Protein AF-A0A653BQ79-F1 (afdb_monomer_lite)

Radius of gyration: 16.91 Å; chains: 1; bounding box: 39×40×38 Å

Secondary structure (DSSP, 8-state):
---PPPHHHHHHHHHHHHHHHHTS-GGGGSSHHHHHHHHHHHHH-HHHHHHHHHHHHHT----TT--HHHHHHHHHHHHHHH-

pLDDT: mean 88.0, std 8.33, range [37.72, 97.75]

Foldseek 3Di:
DDPDDDPVVVVVVVVVVVVLVVPDDPVCVPDPLSVVLSSLCVVQNLVRQLVVLVVVLVPQDADPPHDPVVSVVSNVSSVVSND

Sequence (83 aa):
MNNWLNEETACVLTSILRAILENLCSSDLRDDDTITSALNKLRFGDAHCAELLHGQLHNRTQQAKEDLTTFAYEVQSLAKGAF

Organism: Callosobruchus maculatus (NCBI:txid64391)

Structure (mmCIF, N/CA/C/O backbone):
data_AF-A0A653BQ79-F1
#
_entry.id   AF-A0A653BQ79-F1
#
loop_
_atom_site.group_PDB
_atom_site.id
_atom_site.type_symbol
_atom_site.label_atom_id
_atom_site.label_alt_id
_atom_site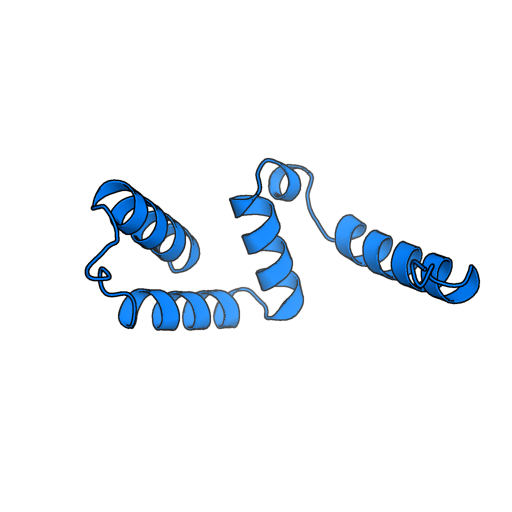.label_comp_id
_atom_site.label_asym_id
_atom_site.label_entity_id
_atom_site.label_seq_id
_atom_site.pdbx_PDB_ins_code
_atom_site.Cartn_x
_atom_site.Cartn_y
_atom_site.Cartn_z
_atom_site.occupancy
_atom_site.B_iso_or_equiv
_atom_site.auth_seq_id
_atom_site.auth_comp_id
_atom_site.auth_asym_id
_atom_site.auth_atom_id
_atom_site.pdbx_PDB_model_num
ATOM 1 N N . MET A 1 1 ? 14.416 26.371 7.959 1.00 37.72 1 MET A N 1
ATOM 2 C CA . MET A 1 1 ? 15.268 26.378 6.753 1.00 37.72 1 MET A CA 1
ATOM 3 C C . MET A 1 1 ? 15.093 25.012 6.121 1.00 37.72 1 MET A C 1
ATOM 5 O O . MET A 1 1 ? 15.409 24.026 6.773 1.00 37.72 1 MET A O 1
ATOM 9 N N . ASN A 1 2 ? 14.422 24.935 4.972 1.00 60.84 2 ASN A N 1
ATOM 10 C CA . ASN A 1 2 ? 14.005 23.653 4.402 1.00 60.84 2 ASN A CA 1
ATOM 11 C C . ASN A 1 2 ? 15.218 23.028 3.710 1.00 60.84 2 ASN A C 1
ATOM 13 O O . ASN A 1 2 ? 15.793 23.658 2.827 1.00 60.84 2 ASN A O 1
ATOM 17 N N . ASN A 1 3 ? 15.615 21.824 4.125 1.00 70.12 3 ASN A N 1
ATOM 18 C CA . ASN A 1 3 ? 16.656 21.049 3.452 1.00 70.12 3 ASN A CA 1
ATOM 19 C C . ASN A 1 3 ? 16.142 20.656 2.066 1.00 70.12 3 ASN A C 1
ATOM 21 O O . ASN A 1 3 ? 15.440 19.659 1.915 1.00 70.12 3 ASN A O 1
ATOM 25 N N . TRP A 1 4 ? 16.422 21.481 1.064 1.00 76.56 4 TRP A N 1
ATOM 26 C CA . TRP A 1 4 ? 16.153 21.129 -0.321 1.00 76.56 4 TRP A CA 1
ATOM 27 C C . TRP A 1 4 ? 17.143 20.053 -0.754 1.00 76.56 4 TRP A C 1
ATOM 29 O O . TRP A 1 4 ? 18.328 20.108 -0.419 1.00 76.56 4 TRP A O 1
ATOM 39 N N . LEU A 1 5 ? 16.642 19.062 -1.485 1.00 79.75 5 LEU A N 1
ATOM 40 C CA . LEU A 1 5 ? 17.489 18.093 -2.164 1.00 79.75 5 LEU A CA 1
ATOM 41 C C . LEU A 1 5 ? 18.364 18.818 -3.189 1.00 79.75 5 LEU A C 1
ATOM 43 O O . LEU A 1 5 ? 17.885 19.697 -3.905 1.00 79.75 5 LEU A O 1
ATOM 47 N N . ASN A 1 6 ? 19.645 18.449 -3.254 1.00 89.25 6 ASN A N 1
ATOM 48 C CA . ASN A 1 6 ? 20.520 18.929 -4.318 1.00 89.25 6 ASN A CA 1
ATOM 49 C C . ASN A 1 6 ? 20.069 18.356 -5.677 1.00 89.25 6 ASN A C 1
ATOM 51 O O . ASN A 1 6 ? 19.362 17.347 -5.740 1.00 89.25 6 ASN A O 1
ATOM 55 N N . GLU A 1 7 ? 20.477 19.016 -6.759 1.00 88.81 7 GLU A N 1
ATOM 56 C CA . GLU A 1 7 ? 20.061 18.684 -8.127 1.00 88.81 7 GLU A CA 1
ATOM 57 C C . GLU A 1 7 ? 20.369 17.229 -8.505 1.00 88.81 7 GLU A C 1
ATOM 59 O O . GLU A 1 7 ? 19.528 16.540 -9.078 1.00 88.81 7 GLU A O 1
ATOM 64 N N . GLU A 1 8 ? 21.539 16.729 -8.109 1.00 88.06 8 GLU A N 1
ATOM 65 C CA . GLU A 1 8 ? 21.971 15.360 -8.389 1.00 88.06 8 GLU A CA 1
ATOM 66 C C . GLU A 1 8 ? 21.057 14.327 -7.715 1.00 88.06 8 GLU A C 1
ATOM 68 O O . GLU A 1 8 ? 20.562 13.402 -8.360 1.00 88.06 8 GLU A O 1
ATOM 73 N N . THR A 1 9 ? 20.740 14.527 -6.435 1.00 88.38 9 THR A N 1
ATOM 74 C CA . THR A 1 9 ? 19.854 13.622 -5.696 1.00 88.38 9 THR A CA 1
ATOM 75 C C . THR A 1 9 ? 18.422 13.717 -6.219 1.00 88.38 9 THR A C 1
ATOM 77 O O . THR A 1 9 ? 17.749 12.695 -6.348 1.00 88.38 9 THR A O 1
ATOM 80 N N . ALA A 1 10 ? 17.953 14.914 -6.585 1.00 90.00 10 ALA A N 1
ATOM 81 C CA . ALA A 1 10 ? 16.646 15.090 -7.214 1.00 90.00 10 ALA A CA 1
ATOM 82 C C . ALA A 1 10 ? 16.559 14.361 -8.569 1.00 90.00 10 ALA A C 1
ATOM 84 O O . ALA A 1 10 ? 15.549 13.715 -8.857 1.00 90.00 10 ALA A O 1
ATOM 85 N N . CYS A 1 11 ? 17.623 14.399 -9.376 1.00 89.38 11 CYS A N 1
ATOM 86 C CA . CYS A 1 11 ? 17.696 13.722 -10.671 1.00 89.38 11 CYS A CA 1
ATOM 87 C C . CYS A 1 11 ? 17.684 12.190 -10.528 1.00 89.38 11 CYS A C 1
ATOM 89 O O . CYS A 1 11 ? 16.941 11.495 -11.233 1.00 89.38 11 CYS A O 1
ATOM 91 N N . VAL A 1 12 ? 18.441 11.659 -9.562 1.00 92.44 12 VAL A N 1
ATOM 92 C CA . VAL A 1 12 ? 18.448 10.224 -9.236 1.00 92.44 12 VAL A CA 1
ATOM 93 C C . VAL A 1 12 ? 17.069 9.771 -8.756 1.00 92.44 12 VAL A C 1
ATOM 95 O O . VAL A 1 12 ? 16.531 8.800 -9.288 1.00 92.44 12 VAL A O 1
ATOM 98 N N . LEU A 1 13 ? 16.451 10.496 -7.818 1.00 90.56 13 LEU A N 1
ATOM 99 C CA . LEU A 1 13 ? 15.107 10.175 -7.324 1.00 90.56 13 LEU A CA 1
ATOM 100 C C . LEU A 1 13 ? 14.059 10.223 -8.439 1.00 90.56 13 LEU A C 1
ATOM 102 O O . LEU A 1 13 ? 13.223 9.328 -8.526 1.00 90.56 13 LEU A O 1
ATOM 106 N N . THR A 1 14 ? 14.136 11.218 -9.324 1.00 91.38 14 THR A N 1
ATOM 107 C CA . THR A 1 14 ? 13.242 11.333 -10.486 1.00 91.38 14 THR A CA 1
ATOM 108 C C . THR A 1 14 ? 13.406 10.144 -11.430 1.00 91.38 14 THR A C 1
ATOM 110 O O . THR A 1 14 ? 12.420 9.608 -11.930 1.00 91.38 14 THR A O 1
ATOM 113 N N . SER A 1 15 ? 14.640 9.691 -11.652 1.00 89.75 15 SER A N 1
ATOM 114 C CA . SER A 1 15 ? 14.923 8.541 -12.516 1.00 89.75 15 SER A CA 1
ATOM 115 C C . SER A 1 15 ? 14.424 7.228 -11.914 1.00 89.75 15 SER A C 1
ATOM 117 O O . SER A 1 15 ? 13.834 6.422 -12.629 1.00 89.75 15 SER A O 1
ATOM 119 N N . ILE A 1 16 ? 14.601 7.033 -10.604 1.00 89.50 16 ILE A N 1
ATOM 120 C CA . ILE A 1 16 ? 14.070 5.871 -9.878 1.00 89.50 16 ILE A CA 1
ATOM 121 C C . ILE A 1 16 ? 12.542 5.879 -9.919 1.00 89.50 16 ILE A C 1
ATOM 123 O O . ILE A 1 16 ? 11.933 4.868 -10.256 1.00 89.50 16 ILE A O 1
ATOM 127 N N . LEU A 1 17 ? 11.920 7.025 -9.628 1.00 87.00 17 LEU A N 1
ATOM 128 C CA . LEU A 1 17 ? 10.468 7.164 -9.666 1.00 87.00 17 LEU A CA 1
ATOM 129 C C . LEU A 1 17 ? 9.925 6.859 -11.062 1.00 87.00 17 LEU A C 1
ATOM 131 O O . LEU A 1 17 ? 8.958 6.117 -11.191 1.00 87.00 17 LEU A O 1
ATOM 135 N N . ARG A 1 18 ? 10.577 7.374 -12.108 1.00 88.31 18 ARG A N 1
ATOM 136 C CA . ARG A 1 18 ? 10.211 7.083 -13.493 1.00 88.31 18 ARG A CA 1
ATOM 137 C C . ARG A 1 18 ? 10.311 5.592 -13.808 1.00 88.31 18 ARG A C 1
ATOM 139 O O . ARG A 1 18 ? 9.363 5.049 -14.354 1.00 88.31 18 ARG A O 1
ATOM 146 N N . ALA A 1 19 ? 11.391 4.922 -13.409 1.00 85.38 19 ALA A N 1
ATOM 147 C CA . ALA A 1 19 ? 11.531 3.480 -13.608 1.00 85.38 19 ALA A CA 1
ATOM 148 C C . ALA A 1 19 ? 10.449 2.674 -12.862 1.00 85.38 19 ALA A C 1
ATOM 150 O O . ALA A 1 19 ? 9.971 1.667 -13.374 1.00 85.38 19 ALA A O 1
ATOM 151 N N . I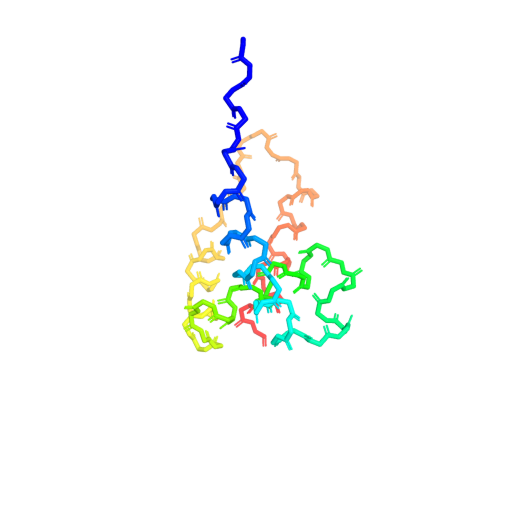LE A 1 20 ? 10.031 3.110 -11.670 1.00 85.75 20 ILE A N 1
ATOM 152 C CA . ILE A 1 20 ? 8.927 2.480 -10.929 1.00 85.75 20 ILE A CA 1
ATOM 153 C C . ILE A 1 20 ? 7.597 2.699 -11.660 1.00 85.75 20 ILE A C 1
ATOM 155 O O . ILE A 1 20 ? 6.864 1.741 -11.879 1.00 85.75 20 ILE A O 1
ATOM 159 N N . LEU A 1 21 ? 7.303 3.935 -12.073 1.00 84.44 21 LEU A N 1
ATOM 160 C CA . LEU A 1 21 ? 6.061 4.284 -12.769 1.00 84.44 21 LEU A CA 1
ATOM 161 C C . LEU A 1 21 ? 5.946 3.619 -14.149 1.00 84.44 21 LEU A C 1
ATOM 163 O O . LEU A 1 21 ? 4.853 3.221 -14.530 1.00 84.44 21 LEU A O 1
ATOM 167 N N . GLU A 1 22 ? 7.052 3.457 -14.880 1.00 87.69 22 GLU A N 1
ATOM 168 C CA . GLU A 1 22 ? 7.091 2.754 -16.175 1.00 87.69 22 GLU A CA 1
ATOM 169 C C . GLU A 1 22 ? 6.728 1.261 -16.051 1.00 87.69 22 GLU A C 1
ATOM 171 O O . GLU A 1 22 ? 6.283 0.658 -17.025 1.00 87.69 22 GLU A O 1
ATOM 176 N N . ASN A 1 23 ? 6.881 0.667 -14.863 1.00 85.50 23 ASN A N 1
ATOM 177 C CA . ASN A 1 23 ? 6.498 -0.720 -14.589 1.00 85.50 23 ASN A CA 1
ATOM 178 C C . ASN A 1 23 ? 5.035 -0.875 -14.125 1.00 85.50 23 ASN A C 1
ATOM 180 O O . ASN A 1 23 ? 4.601 -2.000 -13.879 1.00 85.50 23 ASN A O 1
ATOM 184 N N . LEU 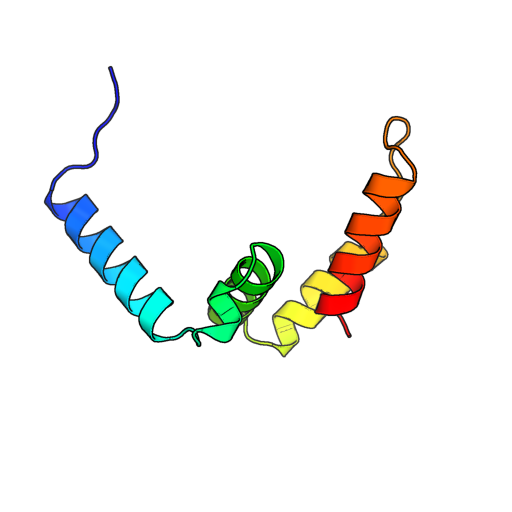A 1 24 ? 4.278 0.221 -13.997 1.00 85.94 24 LEU A N 1
ATOM 185 C CA . LEU A 1 24 ? 2.872 0.217 -13.585 1.00 85.94 24 LEU A CA 1
ATOM 186 C C . LEU A 1 24 ? 1.937 0.413 -14.784 1.00 85.94 24 LEU A C 1
ATOM 188 O O . LEU A 1 24 ? 2.219 1.183 -15.703 1.00 85.94 24 LEU A O 1
ATOM 192 N N . CYS A 1 25 ? 0.783 -0.254 -14.772 1.00 85.31 25 CYS A N 1
ATOM 193 C CA . CYS A 1 25 ? -0.264 -0.022 -15.763 1.00 85.31 25 CYS A CA 1
ATOM 194 C C . CYS A 1 25 ? -1.089 1.221 -15.399 1.00 85.31 25 CYS A C 1
ATOM 196 O O . CYS A 1 25 ? -1.244 1.567 -14.232 1.00 85.31 25 CYS A O 1
ATOM 198 N N . SER A 1 26 ? -1.721 1.872 -16.384 1.00 84.06 26 SER A N 1
ATOM 199 C CA . SER A 1 26 ? -2.600 3.026 -16.109 1.00 84.06 26 SER A CA 1
ATOM 200 C C . SER A 1 26 ? -3.765 2.689 -15.165 1.00 84.06 26 SER A C 1
ATOM 202 O O . SER A 1 26 ? -4.275 3.584 -14.497 1.00 84.06 26 SER A O 1
ATOM 204 N N . SER A 1 27 ? -4.197 1.425 -15.116 1.00 84.50 27 SER A N 1
ATOM 205 C CA . SER A 1 27 ? -5.202 0.931 -14.167 1.00 84.50 27 SER A CA 1
ATOM 206 C C . SER A 1 27 ? -4.710 0.933 -12.722 1.00 84.50 27 SER A C 1
ATOM 208 O O . SER A 1 27 ? -5.521 1.108 -11.818 1.00 84.50 27 SER A O 1
ATOM 210 N N . ASP A 1 28 ? -3.403 0.766 -12.518 1.00 85.19 28 ASP A N 1
ATOM 211 C CA . ASP A 1 28 ? -2.764 0.715 -11.201 1.00 85.19 28 ASP A CA 1
ATOM 212 C C . ASP A 1 28 ? -2.604 2.114 -10.594 1.00 85.19 28 ASP A C 1
ATOM 214 O O . ASP A 1 28 ? -2.295 2.249 -9.417 1.00 85.19 28 ASP A O 1
ATOM 218 N N . LEU A 1 29 ? -2.814 3.162 -11.399 1.00 86.31 29 LEU A N 1
ATOM 219 C CA . LEU A 1 29 ? -2.684 4.568 -11.015 1.00 86.31 29 LEU A CA 1
ATOM 220 C C . LEU A 1 29 ? -4.039 5.264 -10.812 1.00 86.31 29 LEU A C 1
ATOM 222 O O . LEU A 1 29 ? -4.114 6.492 -10.843 1.00 86.31 29 LEU A O 1
ATOM 226 N N . ARG A 1 30 ? -5.130 4.500 -10.680 1.00 89.44 30 ARG A N 1
ATOM 227 C CA . ARG A 1 30 ? -6.492 5.050 -10.711 1.00 89.44 30 ARG A CA 1
ATOM 228 C C . ARG A 1 30 ? -6.916 5.683 -9.388 1.00 89.44 30 ARG A C 1
ATOM 230 O O . ARG A 1 30 ? -7.628 6.684 -9.399 1.00 89.44 30 ARG A O 1
ATOM 237 N N . ASP A 1 31 ? -6.528 5.075 -8.275 1.00 88.31 31 ASP A N 1
ATOM 238 C CA . ASP A 1 31 ? -6.884 5.490 -6.921 1.00 88.31 31 ASP A CA 1
ATOM 239 C C . ASP A 1 31 ? -5.784 5.088 -5.921 1.00 88.31 31 ASP A C 1
ATOM 241 O O . ASP A 1 31 ? -4.906 4.283 -6.230 1.00 88.31 31 ASP A O 1
ATOM 245 N N . ASP A 1 32 ? -5.802 5.673 -4.723 1.00 82.75 32 ASP A N 1
ATOM 246 C CA . ASP A 1 32 ? -4.724 5.491 -3.740 1.00 82.75 32 ASP A CA 1
ATOM 247 C C . ASP A 1 32 ? -4.558 4.026 -3.297 1.00 82.75 32 ASP A C 1
ATOM 249 O O . ASP A 1 32 ? -3.433 3.569 -3.063 1.00 82.75 32 ASP A O 1
ATOM 253 N N . ASP A 1 33 ? -5.656 3.266 -3.234 1.00 83.50 33 ASP A N 1
ATOM 254 C CA . ASP A 1 33 ? -5.640 1.846 -2.871 1.00 83.50 33 ASP A CA 1
ATOM 255 C C . ASP A 1 33 ? -4.958 1.006 -3.965 1.00 83.50 33 ASP A C 1
ATOM 257 O O . ASP A 1 33 ? -4.102 0.163 -3.674 1.00 83.50 33 ASP A O 1
ATOM 261 N N . THR A 1 34 ? -5.292 1.257 -5.236 1.00 85.25 34 THR A N 1
ATOM 262 C CA . THR A 1 34 ? -4.666 0.576 -6.384 1.00 85.25 34 THR A CA 1
ATOM 263 C C . THR A 1 34 ? -3.184 0.919 -6.521 1.00 85.25 34 THR A C 1
ATOM 265 O O . THR A 1 34 ? -2.374 0.004 -6.694 1.00 85.25 34 THR A O 1
ATOM 268 N N . ILE A 1 35 ? -2.808 2.186 -6.316 1.00 87.62 35 ILE A N 1
ATOM 269 C CA . ILE A 1 35 ? -1.404 2.631 -6.314 1.00 87.62 35 ILE A CA 1
ATOM 270 C C . ILE A 1 35 ? -0.625 1.927 -5.203 1.00 87.62 35 ILE A C 1
ATOM 272 O O . ILE A 1 35 ? 0.446 1.363 -5.440 1.00 87.62 35 ILE A O 1
ATOM 276 N N . THR A 1 36 ? -1.169 1.921 -3.986 1.00 85.12 36 THR A N 1
ATOM 277 C CA . THR A 1 36 ? -0.527 1.289 -2.827 1.00 85.12 36 THR A CA 1
ATOM 278 C C . THR A 1 36 ? -0.345 -0.213 -3.046 1.00 85.12 36 THR A C 1
ATOM 280 O O . THR A 1 36 ? 0.721 -0.762 -2.756 1.00 85.12 36 THR A O 1
ATOM 283 N N . SER A 1 37 ? -1.355 -0.884 -3.606 1.00 83.19 37 SER A N 1
ATOM 284 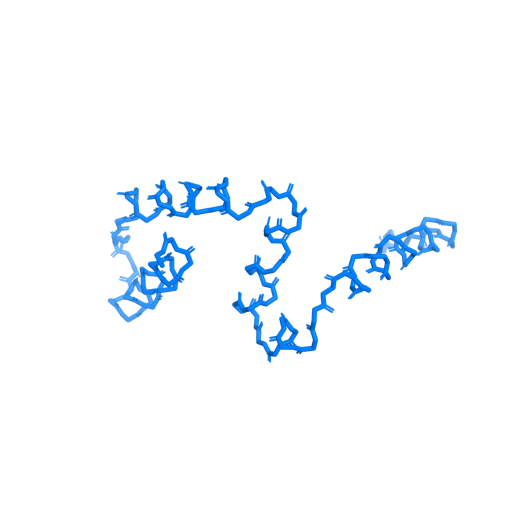C CA . SER A 1 37 ? -1.291 -2.311 -3.932 1.00 83.19 37 SER A CA 1
ATOM 285 C C . SER A 1 37 ? -0.207 -2.610 -4.970 1.00 83.19 37 SER A C 1
ATOM 287 O O . SER A 1 37 ? 0.638 -3.481 -4.755 1.00 83.19 37 SER A O 1
ATOM 289 N N . ALA A 1 38 ? -0.161 -1.848 -6.063 1.00 86.69 38 ALA A N 1
ATOM 290 C CA . ALA A 1 38 ? 0.794 -2.083 -7.136 1.00 86.69 38 ALA A CA 1
ATOM 291 C C . ALA A 1 38 ? 2.247 -1.796 -6.714 1.00 86.69 38 ALA A C 1
ATOM 293 O O . ALA A 1 38 ? 3.152 -2.567 -7.038 1.00 86.69 38 ALA A O 1
ATOM 294 N N . LEU A 1 39 ? 2.477 -0.757 -5.904 1.00 87.69 39 LEU A N 1
ATOM 295 C CA . LEU A 1 39 ? 3.795 -0.481 -5.323 1.00 87.69 39 LEU A CA 1
ATOM 296 C C . LEU A 1 39 ? 4.263 -1.598 -4.383 1.00 87.69 39 LEU A C 1
ATOM 298 O O . LEU A 1 39 ? 5.432 -1.992 -4.423 1.00 87.69 39 LEU A O 1
ATOM 302 N N . ASN A 1 40 ? 3.364 -2.139 -3.558 1.00 84.06 40 ASN A N 1
ATOM 303 C CA . ASN A 1 40 ? 3.690 -3.278 -2.705 1.00 84.06 40 ASN A CA 1
ATOM 304 C C . ASN A 1 40 ? 4.066 -4.505 -3.549 1.00 84.06 40 ASN A C 1
ATOM 306 O O . ASN A 1 40 ? 5.100 -5.122 -3.284 1.00 84.06 40 ASN A O 1
ATOM 310 N N . LYS A 1 41 ? 3.301 -4.803 -4.608 1.00 85.06 41 LYS A N 1
ATOM 311 C CA . LYS A 1 41 ? 3.587 -5.912 -5.534 1.00 85.06 41 LYS A CA 1
ATOM 312 C C . LYS A 1 41 ? 4.941 -5.767 -6.219 1.00 85.06 41 LYS A C 1
ATOM 314 O O . LYS A 1 41 ? 5.682 -6.741 -6.287 1.00 85.06 41 LYS A O 1
ATOM 319 N N . LEU A 1 42 ? 5.312 -4.564 -6.661 1.00 85.44 42 LEU A N 1
ATOM 320 C CA . LEU A 1 42 ? 6.636 -4.314 -7.242 1.00 85.44 42 LEU A CA 1
ATOM 321 C C . LEU A 1 42 ? 7.774 -4.566 -6.245 1.00 85.44 42 LEU A C 1
ATOM 323 O O . LEU A 1 42 ? 8.841 -5.039 -6.630 1.00 85.44 42 LEU A O 1
ATOM 327 N N . ARG A 1 43 ? 7.563 -4.252 -4.963 1.00 84.69 43 ARG A N 1
ATOM 328 C CA . ARG A 1 43 ? 8.588 -4.406 -3.924 1.00 84.69 43 ARG A CA 1
ATOM 329 C C . ARG A 1 43 ? 8.760 -5.852 -3.454 1.00 84.69 43 ARG A C 1
ATOM 331 O O . ARG A 1 43 ? 9.872 -6.240 -3.106 1.00 84.69 43 ARG A O 1
ATOM 338 N N . PHE A 1 44 ? 7.673 -6.613 -3.385 1.00 82.88 44 PHE A N 1
ATOM 339 C CA . PHE A 1 44 ? 7.626 -7.884 -2.656 1.00 82.88 44 PHE A CA 1
ATOM 340 C C . PHE A 1 44 ? 7.169 -9.081 -3.505 1.00 82.88 44 PHE A C 1
ATOM 342 O O . PHE A 1 44 ? 7.407 -10.224 -3.119 1.00 82.88 44 PHE A O 1
ATOM 349 N N . GLY A 1 45 ? 6.553 -8.841 -4.662 1.00 86.06 45 GLY A N 1
ATOM 350 C CA . GLY A 1 45 ? 5.858 -9.854 -5.454 1.00 86.06 45 GLY A CA 1
ATOM 351 C C . GLY A 1 45 ? 4.482 -10.210 -4.880 1.00 86.06 45 GLY A C 1
ATOM 352 O O . GLY A 1 45 ? 4.214 -10.023 -3.693 1.00 86.06 45 GLY A O 1
ATOM 353 N N . ASP A 1 46 ? 3.598 -10.750 -5.723 1.00 84.56 46 ASP A N 1
ATOM 354 C CA . ASP A 1 46 ? 2.190 -10.993 -5.368 1.00 84.56 46 ASP A CA 1
ATOM 355 C C . ASP A 1 46 ? 2.009 -11.914 -4.151 1.00 84.56 46 ASP A C 1
ATOM 357 O O . ASP A 1 46 ? 1.239 -11.598 -3.246 1.00 84.56 46 ASP A O 1
ATOM 361 N N . ALA A 1 47 ? 2.740 -13.033 -4.097 1.00 85.25 47 ALA A N 1
ATOM 362 C CA . ALA A 1 47 ? 2.591 -14.022 -3.028 1.00 85.25 47 ALA A CA 1
ATOM 363 C C . ALA A 1 47 ? 2.982 -13.455 -1.655 1.00 85.25 47 ALA A C 1
ATOM 365 O O . ALA A 1 47 ? 2.256 -13.618 -0.676 1.00 85.25 47 ALA A O 1
ATOM 366 N N . HIS A 1 48 ? 4.103 -12.733 -1.594 1.00 86.31 48 HIS A N 1
ATOM 367 C CA . HIS A 1 48 ? 4.567 -12.146 -0.344 1.00 86.31 48 HIS A CA 1
ATOM 368 C C . HIS A 1 48 ? 3.683 -10.969 0.096 1.00 86.31 48 HIS A C 1
ATOM 370 O O . HIS A 1 48 ? 3.448 -10.785 1.290 1.00 86.31 48 HIS A O 1
ATOM 376 N N . CYS A 1 49 ? 3.129 -10.203 -0.852 1.00 86.75 49 CYS A N 1
ATOM 377 C CA . CYS A 1 49 ? 2.125 -9.184 -0.551 1.00 86.75 49 CYS A CA 1
ATOM 378 C C . CYS A 1 49 ? 0.857 -9.773 0.066 1.00 86.75 49 CYS A C 1
ATOM 380 O O . CYS A 1 49 ? 0.384 -9.249 1.073 1.00 86.75 49 CYS A O 1
ATOM 382 N N . ALA A 1 50 ? 0.324 -10.856 -0.504 1.00 87.31 50 ALA A N 1
ATOM 383 C CA . ALA A 1 50 ? -0.873 -11.507 0.020 1.00 87.31 50 ALA A CA 1
ATOM 384 C C . ALA A 1 50 ? -0.649 -12.030 1.451 1.00 87.31 50 ALA A C 1
ATOM 386 O O . ALA A 1 50 ? -1.478 -11.796 2.328 1.00 87.31 50 ALA A O 1
ATOM 387 N N . GLU A 1 51 ? 0.501 -12.656 1.726 1.00 90.88 51 GLU A N 1
ATOM 388 C CA . GLU A 1 51 ? 0.863 -13.114 3.077 1.00 90.88 51 GLU A CA 1
ATOM 389 C C . GLU A 1 51 ? 0.997 -11.960 4.082 1.00 90.88 51 GLU A C 1
ATOM 391 O O . GLU A 1 51 ? 0.504 -12.057 5.210 1.00 90.88 51 GLU A O 1
ATOM 396 N N . LEU A 1 52 ? 1.627 -10.849 3.681 1.00 90.25 52 LEU A N 1
ATOM 397 C CA . LEU A 1 52 ? 1.756 -9.658 4.521 1.00 90.25 52 LEU A CA 1
ATOM 398 C C . LEU A 1 52 ? 0.381 -9.086 4.886 1.00 90.25 52 LEU A C 1
ATOM 400 O O . LEU A 1 52 ? 0.114 -8.816 6.059 1.00 90.25 52 LEU A O 1
ATOM 404 N N . LEU A 1 53 ? -0.492 -8.928 3.891 1.00 91.00 53 LEU A N 1
ATOM 405 C CA . LEU A 1 53 ? -1.845 -8.407 4.080 1.00 91.00 53 LEU A CA 1
ATOM 406 C C . LEU A 1 53 ? -2.695 -9.359 4.921 1.00 91.00 53 LEU A C 1
ATOM 408 O O . LEU A 1 53 ? -3.426 -8.907 5.800 1.00 91.00 53 LEU A O 1
ATOM 412 N N . HIS A 1 54 ? -2.542 -10.671 4.738 1.00 93.38 54 HIS A N 1
ATOM 413 C CA . HIS A 1 54 ? -3.190 -11.674 5.577 1.00 93.38 54 HIS A CA 1
ATOM 414 C C . HIS A 1 54 ? -2.750 -11.557 7.046 1.00 93.38 54 HIS A C 1
ATOM 416 O O . HIS A 1 54 ? -3.585 -11.584 7.951 1.00 93.38 54 HIS A O 1
ATOM 422 N N . GLY A 1 55 ? -1.453 -11.356 7.301 1.00 94.25 55 GLY A N 1
ATOM 423 C CA . GLY A 1 55 ? -0.931 -11.104 8.646 1.00 94.25 55 GLY A CA 1
ATOM 424 C C . GLY A 1 55 ? -1.455 -9.801 9.262 1.00 94.25 55 GLY A C 1
ATOM 425 O O . GLY A 1 55 ? -1.795 -9.770 10.446 1.00 94.25 55 GLY A O 1
ATOM 426 N N . GLN A 1 56 ? -1.563 -8.730 8.472 1.00 93.25 56 GLN A N 1
ATOM 427 C CA . GLN A 1 56 ? -2.154 -7.465 8.922 1.00 93.25 56 GLN A CA 1
ATOM 428 C C . GLN A 1 56 ? -3.638 -7.624 9.255 1.00 93.25 56 GLN A C 1
ATOM 430 O O . GLN A 1 56 ? -4.060 -7.213 10.333 1.00 93.25 56 GLN A O 1
ATOM 435 N N . LEU A 1 57 ? -4.403 -8.269 8.372 1.00 95.00 57 LEU A N 1
ATOM 436 C CA . LEU A 1 57 ? -5.824 -8.545 8.557 1.00 95.00 57 LEU A CA 1
ATOM 437 C C . LEU A 1 57 ? -6.069 -9.395 9.808 1.00 95.00 57 LEU A C 1
ATOM 439 O O . LEU A 1 57 ? -6.929 -9.056 10.615 1.00 95.00 57 LEU A O 1
ATOM 443 N N . HIS A 1 58 ? -5.284 -10.458 10.005 1.00 95.62 58 HIS A N 1
ATOM 444 C CA . HIS A 1 58 ? -5.405 -11.343 11.165 1.00 95.62 58 HIS A CA 1
ATOM 445 C C . HIS A 1 58 ? -5.204 -10.606 12.495 1.00 95.62 58 HIS A C 1
ATOM 447 O O . HIS A 1 58 ? -5.899 -10.877 13.472 1.00 95.62 58 HIS A O 1
ATOM 453 N N . ASN A 1 59 ? -4.273 -9.654 12.526 1.00 96.06 59 ASN A N 1
ATOM 454 C CA . ASN A 1 59 ? -3.957 -8.882 13.725 1.00 96.06 59 ASN A CA 1
ATOM 455 C C . ASN A 1 59 ? -4.846 -7.642 13.900 1.00 96.06 59 ASN A C 1
ATOM 457 O O . ASN A 1 59 ? -4.710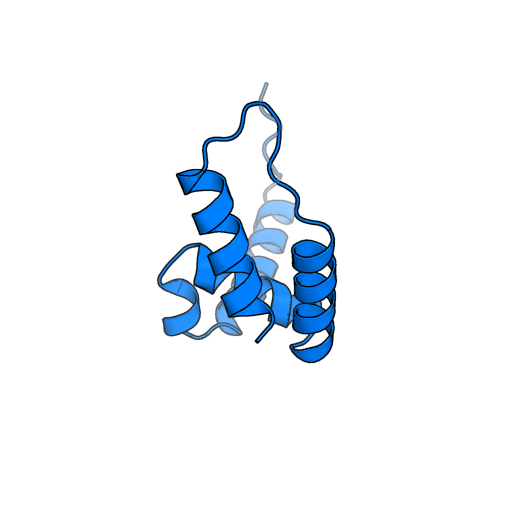 -6.926 14.896 1.00 96.06 59 ASN A O 1
ATOM 461 N N . ARG A 1 60 ? -5.736 -7.343 12.946 1.00 96.75 60 ARG A N 1
ATOM 462 C CA . ARG A 1 60 ? -6.520 -6.113 12.968 1.00 96.75 60 ARG A CA 1
ATOM 463 C C . ARG A 1 60 ? -7.717 -6.247 13.908 1.00 96.75 60 ARG A C 1
ATOM 465 O O . ARG A 1 60 ? -8.694 -6.929 13.624 1.00 96.75 60 ARG A O 1
ATOM 472 N N . THR A 1 61 ? -7.659 -5.526 15.023 1.00 96.38 61 THR A N 1
ATOM 473 C CA . THR A 1 61 ? -8.748 -5.414 16.008 1.00 96.38 61 THR A CA 1
ATOM 474 C C . THR A 1 61 ? -9.222 -3.972 16.112 1.00 96.38 61 THR A C 1
ATOM 476 O O . THR A 1 61 ? -8.379 -3.076 16.056 1.00 96.38 61 THR A O 1
ATOM 479 N N . GLN A 1 62 ? -10.523 -3.727 16.299 1.00 97.69 62 GLN A N 1
ATOM 480 C CA . GLN A 1 62 ? -11.056 -2.367 16.448 1.00 97.69 62 GLN A CA 1
ATOM 481 C C . GLN A 1 62 ? -10.442 -1.673 17.669 1.00 97.69 62 GLN A C 1
ATOM 483 O O . GLN A 1 62 ? -10.415 -2.233 18.767 1.00 97.69 62 GLN A O 1
ATOM 488 N N . GLN A 1 63 ? -9.947 -0.449 17.488 1.00 96.75 63 GLN A N 1
ATOM 489 C CA . GLN A 1 63 ? -9.386 0.326 18.594 1.00 96.75 63 GLN A CA 1
ATOM 490 C C . GLN A 1 63 ? -10.493 1.011 19.411 1.00 96.75 63 GLN A C 1
ATOM 492 O O . GLN A 1 63 ? -11.539 1.375 18.887 1.00 96.75 63 GLN A O 1
ATOM 497 N N . ALA A 1 64 ? -10.251 1.268 20.701 1.00 95.44 64 ALA A N 1
ATOM 498 C CA . ALA A 1 64 ? -11.271 1.794 21.623 1.00 95.44 64 ALA A CA 1
ATOM 499 C C . ALA A 1 64 ? -11.886 3.157 21.227 1.00 95.44 64 ALA A C 1
ATOM 501 O O . ALA A 1 64 ? -12.955 3.509 21.715 1.00 95.44 64 ALA A O 1
ATOM 502 N N . LYS A 1 65 ? -11.204 3.942 20.385 1.00 96.12 65 LYS A N 1
ATOM 503 C CA . LYS A 1 65 ? -11.659 5.261 19.903 1.00 96.12 65 LYS A CA 1
ATOM 504 C C . LYS A 1 65 ? -11.987 5.277 18.410 1.00 96.12 65 LYS A C 1
ATOM 506 O O . LYS A 1 65 ? -12.288 6.334 17.869 1.00 96.12 65 LYS A O 1
ATOM 511 N N . GLU A 1 66 ? -11.871 4.133 17.755 1.00 97.50 66 GLU A N 1
ATOM 512 C CA . GLU A 1 66 ? -12.099 3.996 16.329 1.00 97.50 66 GLU A CA 1
ATOM 513 C C . GLU A 1 66 ? -13.578 3.725 16.068 1.00 97.50 66 GLU A C 1
ATOM 515 O O . GLU A 1 66 ? -14.174 2.816 16.656 1.00 97.50 66 GLU A O 1
ATOM 520 N N . ASP A 1 67 ? -14.179 4.515 15.184 1.00 97.75 67 ASP A N 1
ATOM 521 C CA . ASP A 1 67 ? -15.549 4.282 14.765 1.00 97.75 67 ASP A CA 1
ATOM 522 C C . ASP A 1 67 ? -15.652 3.022 13.889 1.00 97.75 67 ASP A C 1
ATOM 524 O O . ASP A 1 67 ? -14.719 2.620 13.191 1.00 97.75 67 ASP A O 1
ATOM 528 N N . LEU A 1 68 ? -16.826 2.393 13.920 1.00 97.31 68 LEU A N 1
ATOM 529 C CA . LEU A 1 68 ? -17.047 1.133 13.217 1.00 97.31 68 LEU A CA 1
ATOM 530 C C . LEU A 1 68 ? -16.899 1.270 11.695 1.00 97.31 68 LEU A C 1
ATOM 532 O O . LEU A 1 68 ? -16.533 0.300 11.037 1.00 97.31 68 LEU A O 1
ATOM 536 N N . THR A 1 69 ? -17.187 2.443 11.126 1.00 97.38 69 THR A N 1
ATOM 537 C CA . THR A 1 69 ? -17.117 2.642 9.675 1.00 97.38 69 THR A CA 1
ATOM 538 C C . THR A 1 69 ? -15.680 2.702 9.176 1.00 97.38 69 THR A C 1
ATOM 540 O O . THR A 1 69 ? -15.370 2.041 8.187 1.00 97.38 69 THR A O 1
ATOM 543 N N . THR A 1 70 ? -14.793 3.388 9.896 1.00 96.62 70 THR A N 1
ATOM 544 C CA . THR A 1 70 ? -13.350 3.400 9.631 1.00 96.62 70 THR A CA 1
ATOM 545 C C . THR A 1 70 ? -12.768 1.996 9.773 1.00 96.62 70 THR A C 1
ATOM 547 O O . THR A 1 70 ? -12.115 1.504 8.852 1.00 96.62 70 THR A O 1
ATOM 550 N N . PHE A 1 71 ? -13.110 1.293 10.859 1.00 96.94 71 PHE A N 1
ATOM 551 C CA . PHE A 1 71 ? -12.645 -0.078 11.070 1.00 96.94 71 PHE A CA 1
ATOM 552 C C . PHE A 1 71 ? -13.094 -1.025 9.949 1.00 96.94 71 PHE A C 1
ATOM 554 O O . PHE A 1 71 ? -12.290 -1.778 9.398 1.00 96.94 71 PHE A O 1
ATOM 561 N N . ALA A 1 72 ? -14.377 -0.979 9.579 1.00 96.62 72 ALA A N 1
ATOM 562 C CA . ALA A 1 72 ? -14.930 -1.821 8.522 1.00 96.62 72 ALA A CA 1
ATOM 563 C C . ALA A 1 72 ? -14.313 -1.510 7.151 1.00 96.62 72 ALA A C 1
ATOM 565 O O . ALA A 1 72 ? -14.051 -2.436 6.383 1.00 96.62 72 ALA A O 1
ATOM 566 N N . TYR A 1 73 ? -14.061 -0.231 6.857 1.00 94.69 73 TYR A N 1
ATOM 567 C CA . TYR A 1 73 ? -13.388 0.189 5.631 1.00 94.69 73 TYR A CA 1
ATOM 568 C C . TYR A 1 73 ? -11.977 -0.402 5.538 1.00 94.69 73 TYR A C 1
ATOM 570 O O . TYR A 1 73 ? -11.640 -1.033 4.535 1.00 94.69 73 TYR A O 1
ATOM 578 N N . GLU A 1 74 ? -11.172 -0.269 6.595 1.00 93.25 74 GLU A N 1
ATOM 579 C CA . GLU A 1 74 ? -9.804 -0.794 6.609 1.00 93.25 74 GLU A CA 1
ATOM 580 C C . GLU A 1 74 ? -9.766 -2.320 6.501 1.00 93.25 74 GLU A C 1
ATOM 582 O O . GLU A 1 74 ? -9.018 -2.862 5.689 1.00 93.25 74 GLU A O 1
ATOM 587 N N . VAL A 1 75 ? -10.606 -3.026 7.267 1.00 95.12 75 VAL A N 1
ATOM 588 C CA . VAL A 1 75 ? -10.710 -4.493 7.196 1.00 95.12 75 VAL A CA 1
ATOM 589 C C . VAL A 1 75 ? -11.109 -4.940 5.790 1.00 95.12 75 VAL A C 1
ATOM 591 O O . VAL A 1 75 ? -10.540 -5.894 5.261 1.00 95.12 75 VAL A O 1
ATOM 594 N N . GLN A 1 76 ? -12.052 -4.241 5.153 1.00 94.00 76 GLN A N 1
ATOM 595 C CA . GLN A 1 76 ? -12.460 -4.545 3.786 1.00 94.00 76 GLN A CA 1
ATOM 596 C C . GLN A 1 76 ? -11.330 -4.294 2.779 1.00 94.00 76 GLN A C 1
ATOM 598 O O . GLN A 1 76 ? -11.152 -5.099 1.864 1.00 94.00 76 GLN A O 1
ATOM 603 N N . SER A 1 77 ? -10.583 -3.199 2.923 1.00 89.88 77 SER A N 1
ATOM 604 C CA . SER A 1 77 ? -9.448 -2.886 2.047 1.00 89.88 77 SER A CA 1
ATOM 605 C C . SER A 1 77 ? -8.343 -3.943 2.171 1.00 89.88 77 SER A C 1
ATOM 607 O O . SER A 1 77 ? -7.913 -4.510 1.166 1.00 89.88 77 SER A O 1
ATOM 609 N N . LEU A 1 78 ? -7.982 -4.323 3.403 1.00 91.12 78 LEU A N 1
ATOM 610 C CA . LEU A 1 78 ? -7.017 -5.395 3.670 1.00 91.12 78 LEU A CA 1
ATOM 611 C C . LEU A 1 78 ? -7.471 -6.739 3.083 1.00 91.12 78 LEU A C 1
ATOM 613 O O . LEU A 1 78 ? -6.677 -7.435 2.454 1.00 91.12 78 LEU A O 1
ATOM 617 N N . ALA A 1 79 ? -8.752 -7.090 3.238 1.00 90.81 79 ALA A N 1
ATOM 618 C CA . ALA A 1 79 ? -9.299 -8.330 2.693 1.00 90.81 79 ALA A CA 1
ATOM 619 C C . ALA A 1 79 ? -9.254 -8.369 1.157 1.00 90.81 79 ALA A C 1
ATOM 621 O O . ALA A 1 79 ? -8.868 -9.388 0.598 1.00 90.81 79 ALA A O 1
ATOM 622 N N . LYS A 1 80 ? -9.578 -7.264 0.470 1.00 87.62 80 LYS A N 1
ATOM 623 C CA . LYS A 1 80 ? -9.490 -7.172 -1.002 1.00 87.62 80 LYS A CA 1
ATOM 624 C C . LYS A 1 80 ? -8.071 -7.353 -1.542 1.00 87.62 80 LYS A C 1
ATOM 626 O O . LYS A 1 80 ? -7.909 -7.692 -2.707 1.00 87.62 80 LYS A O 1
ATOM 631 N N . GLY A 1 81 ? -7.056 -7.034 -0.744 1.00 81.38 81 GLY A N 1
ATOM 632 C CA . GLY A 1 81 ? -5.664 -7.216 -1.144 1.00 81.38 81 GLY A CA 1
ATOM 633 C C . GLY A 1 81 ? -5.098 -8.595 -0.787 1.00 81.38 81 GLY A C 1
ATOM 634 O O . GLY A 1 81 ? -4.138 -9.032 -1.416 1.00 81.38 81 GLY A O 1
ATOM 635 N N . ALA A 1 82 ? -5.672 -9.273 0.211 1.00 82.00 82 ALA A N 1
ATOM 636 C CA . ALA A 1 82 ? -5.228 -10.591 0.664 1.00 82.00 82 ALA A CA 1
ATOM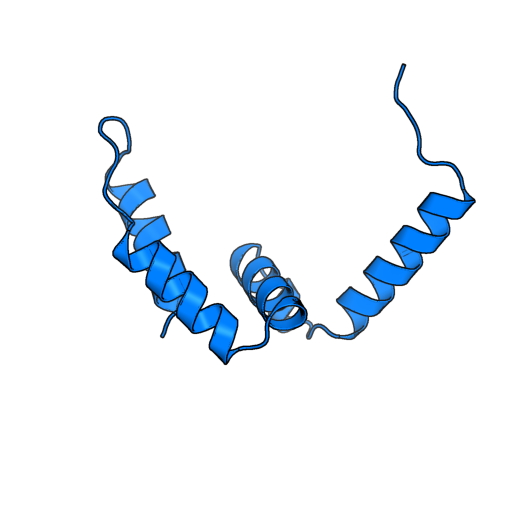 637 C C . ALA A 1 82 ? -5.857 -11.767 -0.113 1.00 82.00 82 ALA A C 1
ATOM 639 O O . ALA A 1 82 ? -5.288 -12.860 -0.090 1.00 82.00 82 ALA A O 1
ATOM 640 N N . PHE A 1 83 ? -7.006 -11.558 -0.770 1.00 79.44 83 PHE A N 1
ATOM 641 C CA . PHE A 1 83 ? -7.796 -12.579 -1.474 1.00 79.44 83 PHE A CA 1
ATOM 642 C C . PHE A 1 83 ? -8.197 -12.115 -2.876 1.00 79.44 83 PHE A C 1
ATOM 644 O O . PHE A 1 83 ? -8.188 -12.969 -3.791 1.00 79.44 83 PHE A O 1
#